Protein AF-A0A926JQ76-F1 (afdb_monomer_lite)

InterPro domains:
  IPR025408 Protein of unknown function DUF4134 [PF13572] (8-97)

Sequence (99 aa):
MGQKQLAISALLWLTHVAARAQDGIAGINEANQKVRSYFDAGTNLMYAVGAILGLIGAVKVYQKWNAGDPDTGKVAAAWFGSCVFLVVVTTVIKSFFGV

Foldseek 3Di:
DDPVVVVVVVVVVVVVVVPPPPPVVNVVVVVLVVVLVVLVVVLVVLVVVLVVLLVVLVVVLVVCVVVVNPCSVVSNVVSVVVSVVSVVVSVVSCVVSVD

Structure (mmCIF, N/CA/C/O backbone):
data_AF-A0A926JQ76-F1
#
_entry.id   AF-A0A926JQ76-F1
#
loop_
_atom_site.group_PDB
_atom_site.id
_atom_site.type_symbol
_atom_site.label_atom_id
_atom_site.label_alt_id
_atom_site.label_comp_id
_atom_site.label_asym_id
_atom_site.label_entity_id
_atom_site.label_seq_id
_atom_site.pdbx_PDB_ins_code
_atom_site.Cartn_x
_atom_site.Cartn_y
_atom_site.Cartn_z
_atom_site.occupancy
_atom_site.B_iso_or_equiv
_atom_site.auth_seq_id
_atom_site.auth_comp_id
_atom_site.auth_asym_id
_atom_site.auth_atom_id
_atom_site.pdbx_PDB_model_num
ATOM 1 N N . MET A 1 1 ? 48.476 10.382 -48.634 1.00 56.28 1 MET A N 1
ATOM 2 C CA . MET A 1 1 ? 47.635 10.403 -47.414 1.00 56.28 1 MET A CA 1
ATOM 3 C C . MET A 1 1 ? 48.482 9.932 -46.243 1.00 56.28 1 MET A C 1
ATOM 5 O O . MET A 1 1 ? 49.003 8.829 -46.30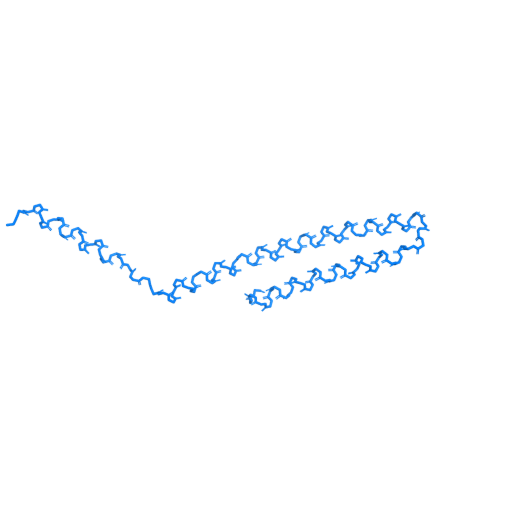2 1.00 56.28 1 MET A O 1
ATOM 9 N N . GLY A 1 2 ? 48.729 10.788 -45.247 1.00 76.44 2 GLY A N 1
ATOM 10 C CA . GLY A 1 2 ? 49.663 10.477 -44.158 1.00 76.44 2 GLY A CA 1
ATOM 11 C C . GLY A 1 2 ? 49.174 9.327 -43.271 1.00 76.44 2 GLY A C 1
ATOM 12 O O . GLY A 1 2 ? 47.991 9.251 -42.962 1.00 76.44 2 GLY A O 1
ATOM 13 N N . GLN A 1 3 ? 50.091 8.471 -42.818 1.00 70.94 3 GLN A N 1
ATOM 14 C CA . GLN A 1 3 ? 49.847 7.300 -41.957 1.00 70.94 3 GLN A CA 1
ATOM 15 C C . GLN A 1 3 ? 48.991 7.612 -40.709 1.00 70.94 3 GLN A C 1
ATOM 17 O O . GLN A 1 3 ? 48.205 6.783 -40.259 1.00 70.94 3 GLN A O 1
ATOM 22 N N . LYS A 1 4 ? 49.071 8.849 -40.198 1.00 72.50 4 LYS A N 1
ATOM 23 C CA . LYS A 1 4 ? 48.240 9.352 -39.091 1.00 72.50 4 LYS A CA 1
ATOM 24 C C . LYS A 1 4 ? 46.751 9.474 -39.450 1.00 72.50 4 LYS A C 1
ATOM 26 O O . LYS A 1 4 ? 45.906 9.204 -38.609 1.00 72.50 4 LYS A O 1
ATOM 31 N N . GLN A 1 5 ? 46.428 9.842 -40.691 1.00 73.00 5 GLN A N 1
ATOM 32 C CA . GLN A 1 5 ? 45.045 9.959 -41.172 1.00 73.00 5 GLN A CA 1
ATOM 33 C C . GLN A 1 5 ? 44.391 8.574 -41.288 1.00 73.00 5 GLN A C 1
ATOM 35 O O . GLN A 1 5 ? 43.261 8.394 -40.852 1.00 73.00 5 GLN A O 1
ATOM 40 N N . LEU A 1 6 ? 45.139 7.571 -41.765 1.00 76.88 6 LEU A N 1
ATOM 41 C CA . LEU A 1 6 ? 44.681 6.177 -41.835 1.00 76.88 6 LEU A CA 1
ATOM 42 C C . LEU A 1 6 ? 44.390 5.582 -40.448 1.00 76.88 6 LEU A C 1
ATOM 44 O O . LEU A 1 6 ? 43.387 4.894 -40.278 1.00 76.88 6 LEU A O 1
ATOM 48 N N . ALA A 1 7 ? 45.222 5.883 -39.446 1.00 81.56 7 ALA A N 1
ATOM 49 C CA . ALA A 1 7 ? 45.012 5.420 -38.073 1.00 81.56 7 ALA A CA 1
ATOM 50 C C . ALA A 1 7 ? 43.754 6.030 -37.427 1.00 81.56 7 ALA A C 1
ATOM 52 O O . ALA A 1 7 ? 43.001 5.327 -36.756 1.00 81.56 7 ALA A O 1
ATOM 53 N N . ILE A 1 8 ? 43.497 7.321 -37.666 1.00 82.00 8 ILE A N 1
ATOM 54 C CA . ILE A 1 8 ? 42.298 8.007 -37.164 1.00 82.00 8 ILE A CA 1
ATOM 55 C C . ILE A 1 8 ? 41.041 7.436 -37.827 1.00 82.00 8 ILE A C 1
ATOM 57 O O . ILE A 1 8 ? 40.071 7.134 -37.137 1.00 82.00 8 ILE A O 1
ATOM 61 N N . SER A 1 9 ? 41.066 7.213 -39.143 1.00 79.62 9 SER A N 1
ATOM 62 C CA . SER A 1 9 ? 39.948 6.580 -39.847 1.00 79.62 9 SER A CA 1
ATOM 63 C C . SER A 1 9 ? 39.677 5.163 -39.329 1.00 79.62 9 SER A C 1
ATOM 65 O O . SER A 1 9 ? 38.525 4.827 -39.078 1.00 79.62 9 SER A O 1
ATOM 67 N N . ALA A 1 10 ? 40.713 4.350 -39.100 1.00 81.12 10 ALA A N 1
ATOM 68 C CA . ALA A 1 10 ? 40.558 2.999 -38.557 1.00 81.12 10 ALA A CA 1
ATOM 69 C C . ALA A 1 10 ? 39.959 2.992 -37.137 1.00 81.12 10 ALA A C 1
ATOM 71 O O . ALA A 1 10 ? 39.091 2.172 -36.838 1.00 81.12 10 ALA A O 1
ATOM 72 N N . LEU A 1 11 ? 40.369 3.934 -36.280 1.00 78.69 11 LEU A N 1
ATOM 73 C CA . LEU A 1 11 ? 39.810 4.088 -34.936 1.00 78.69 11 LEU A CA 1
ATOM 74 C C . LEU A 1 11 ? 38.329 4.495 -34.980 1.00 78.69 11 LEU A C 1
ATOM 76 O O . LEU A 1 11 ? 37.519 3.933 -34.247 1.00 78.69 11 LEU A O 1
ATOM 80 N N . LEU A 1 12 ? 37.960 5.413 -35.877 1.00 76.81 12 LEU A N 1
ATOM 81 C CA . LEU A 1 12 ? 36.566 5.820 -36.072 1.00 76.81 12 LEU A CA 1
ATOM 82 C C . LEU A 1 12 ? 35.696 4.644 -36.547 1.00 76.81 12 LEU A C 1
ATOM 84 O O . LEU A 1 12 ? 34.617 4.414 -36.001 1.00 76.81 12 LEU A O 1
ATOM 88 N N . TRP A 1 13 ? 36.187 3.828 -37.484 1.00 71.12 13 TRP A N 1
ATOM 89 C CA . TRP A 1 13 ? 35.494 2.611 -37.925 1.00 71.12 13 TRP A CA 1
ATOM 90 C C . TRP A 1 13 ? 35.293 1.593 -36.792 1.00 71.12 13 TRP A C 1
ATOM 92 O O . TRP A 1 13 ? 34.202 1.040 -36.661 1.00 71.12 13 TRP A O 1
ATOM 102 N N . LEU A 1 14 ? 36.292 1.394 -35.925 1.00 69.94 14 LEU A N 1
ATOM 103 C CA . LEU A 1 14 ? 36.172 0.524 -34.747 1.00 69.94 14 LEU A CA 1
ATOM 104 C C . LEU A 1 14 ? 35.103 1.024 -33.761 1.00 69.94 14 LEU A C 1
ATOM 106 O O . LEU A 1 14 ? 34.352 0.220 -33.211 1.00 69.94 14 LEU A O 1
ATOM 110 N N . THR A 1 15 ? 34.979 2.343 -33.578 1.00 65.56 15 THR A N 1
ATOM 111 C CA . THR A 1 15 ? 33.932 2.925 -32.719 1.00 65.56 15 THR A CA 1
ATOM 112 C C . THR A 1 15 ? 32.529 2.827 -33.325 1.00 65.56 15 THR A C 1
ATOM 114 O O . THR A 1 15 ? 31.560 2.666 -32.586 1.00 65.56 15 THR A O 1
ATOM 117 N N . HIS A 1 16 ? 32.399 2.839 -34.656 1.00 59.25 16 HIS A N 1
ATOM 118 C CA . HIS A 1 16 ? 31.108 2.673 -35.333 1.00 59.25 16 HIS A CA 1
ATOM 119 C C . HIS A 1 16 ? 30.558 1.244 -35.248 1.00 59.25 16 HIS A C 1
ATOM 121 O O . HIS A 1 16 ? 29.347 1.078 -35.139 1.00 59.25 16 HIS A O 1
ATOM 127 N N . VAL A 1 17 ? 31.410 0.212 -35.215 1.00 59.19 17 VAL A N 1
ATOM 128 C CA . VAL A 1 17 ? 30.961 -1.180 -34.989 1.00 59.19 17 VAL A CA 1
ATOM 129 C C . VAL A 1 17 ? 30.400 -1.368 -33.569 1.00 59.19 17 VAL A C 1
ATOM 131 O O . VAL A 1 17 ? 29.529 -2.209 -33.350 1.00 59.19 17 VAL A O 1
ATOM 134 N N . ALA A 1 18 ? 30.847 -0.556 -32.604 1.00 58.25 18 ALA A N 1
ATOM 135 C CA . ALA A 1 18 ? 30.330 -0.559 -31.235 1.00 58.25 18 ALA A CA 1
ATOM 136 C C . ALA A 1 18 ? 29.025 0.245 -31.063 1.00 58.25 18 ALA A C 1
ATOM 138 O O . ALA A 1 18 ? 28.338 0.083 -30.051 1.00 58.25 18 ALA A O 1
ATOM 139 N N . ALA A 1 19 ? 28.645 1.073 -32.042 1.00 56.78 19 ALA A N 1
ATOM 140 C CA . ALA A 1 19 ? 27.378 1.792 -32.041 1.00 56.78 19 ALA A CA 1
ATOM 141 C C . ALA A 1 19 ? 26.247 0.835 -32.442 1.00 56.78 19 ALA A C 1
ATOM 143 O O . ALA A 1 19 ? 25.804 0.788 -33.589 1.00 56.78 19 ALA A O 1
ATOM 144 N N . ARG A 1 20 ? 25.787 0.022 -31.485 1.00 60.41 20 ARG A N 1
ATOM 145 C CA . ARG A 1 20 ? 24.572 -0.774 -31.657 1.00 60.41 20 ARG A CA 1
ATOM 146 C C . ARG A 1 20 ? 23.421 0.178 -31.977 1.00 60.41 20 ARG A C 1
ATOM 148 O O . ARG A 1 20 ? 23.085 1.027 -31.157 1.00 60.41 20 ARG A O 1
ATOM 155 N N . ALA A 1 21 ? 22.806 0.022 -33.145 1.00 57.66 21 ALA A N 1
ATOM 156 C CA . ALA A 1 21 ? 21.484 0.575 -33.389 1.00 57.66 21 ALA A CA 1
ATOM 157 C C . ALA A 1 21 ? 20.541 -0.065 -32.358 1.00 57.66 21 ALA A C 1
ATOM 159 O O . ALA A 1 21 ? 20.212 -1.245 -32.472 1.00 57.66 21 ALA A O 1
ATOM 160 N N . GLN A 1 22 ? 20.203 0.659 -31.288 1.00 61.78 22 GLN A N 1
ATOM 161 C CA . GLN A 1 22 ? 19.183 0.202 -30.353 1.00 61.78 22 GLN A CA 1
ATOM 162 C C . GLN A 1 22 ? 17.877 0.119 -31.135 1.00 61.78 22 GLN A C 1
ATOM 164 O O . GLN A 1 22 ? 17.383 1.127 -31.638 1.00 61.78 22 GLN A O 1
ATOM 169 N N . ASP A 1 23 ? 17.350 -1.096 -31.267 1.00 77.75 23 ASP A N 1
ATOM 170 C CA . ASP A 1 23 ? 15.991 -1.303 -31.739 1.00 77.75 23 ASP A CA 1
ATOM 171 C C . ASP A 1 23 ? 15.067 -0.480 -30.831 1.00 77.75 23 ASP A C 1
ATOM 173 O O . ASP A 1 23 ? 15.053 -0.663 -29.609 1.00 77.75 23 ASP A O 1
ATOM 177 N N . GLY A 1 24 ? 14.343 0.478 -31.413 1.00 77.38 24 GLY A N 1
ATOM 178 C CA . GLY A 1 24 ? 13.456 1.362 -30.659 1.00 77.38 24 GLY A CA 1
ATOM 179 C C . GLY A 1 24 ? 12.432 0.569 -29.845 1.00 77.38 24 GLY A C 1
ATOM 180 O O . GLY A 1 24 ? 12.088 0.968 -28.734 1.00 77.38 24 GLY A O 1
ATOM 181 N N . ILE A 1 25 ? 12.024 -0.605 -30.341 1.00 84.19 25 ILE A N 1
ATOM 182 C CA . ILE A 1 25 ? 11.135 -1.526 -29.627 1.00 84.19 25 ILE A CA 1
ATOM 183 C C . ILE A 1 25 ? 11.844 -2.143 -28.414 1.00 84.19 25 ILE A C 1
ATOM 185 O O . ILE A 1 25 ? 11.244 -2.245 -27.344 1.00 84.19 25 ILE A O 1
ATOM 189 N N . ALA A 1 26 ? 13.127 -2.499 -28.531 1.00 83.94 26 ALA A N 1
ATOM 190 C CA . ALA A 1 26 ? 13.911 -3.005 -27.405 1.00 83.94 26 ALA A CA 1
ATOM 191 C C . ALA A 1 26 ? 14.073 -1.946 -26.300 1.00 83.94 26 ALA A C 1
ATOM 193 O O . ALA A 1 26 ? 13.901 -2.265 -25.125 1.00 83.94 26 ALA A O 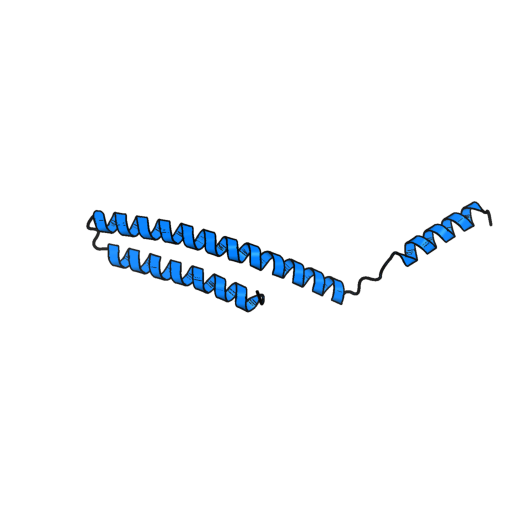1
ATOM 194 N N . GLY A 1 27 ? 14.316 -0.682 -26.667 1.00 84.19 27 GLY A N 1
ATOM 195 C CA . GLY A 1 27 ? 14.382 0.427 -25.709 1.00 84.19 27 GLY A CA 1
ATOM 196 C C . GLY A 1 27 ? 13.048 0.689 -24.997 1.00 84.19 27 GLY A C 1
ATOM 197 O O . GLY A 1 27 ? 13.019 0.871 -23.779 1.00 84.19 27 GLY A O 1
ATOM 198 N N . ILE A 1 28 ? 11.929 0.643 -25.730 1.00 88.12 28 ILE A N 1
ATOM 199 C CA . ILE A 1 28 ? 10.577 0.763 -25.157 1.00 88.12 28 ILE A CA 1
ATOM 200 C C . ILE A 1 28 ? 10.288 -0.392 -24.189 1.00 88.12 28 ILE A C 1
ATOM 202 O O . ILE A 1 28 ? 9.753 -0.166 -23.101 1.00 88.12 28 ILE A O 1
ATOM 206 N N . ASN A 1 29 ? 10.670 -1.620 -24.546 1.00 88.31 29 ASN A N 1
ATOM 207 C CA . ASN A 1 29 ? 10.480 -2.791 -23.693 1.00 88.31 29 ASN A CA 1
ATOM 208 C C . ASN A 1 29 ? 11.325 -2.720 -22.412 1.00 88.31 29 ASN A C 1
ATOM 210 O O . ASN A 1 29 ? 10.810 -3.023 -21.335 1.00 88.31 29 ASN A O 1
ATOM 214 N N . GLU A 1 30 ? 12.580 -2.265 -22.494 1.00 87.88 30 GLU A N 1
ATOM 215 C CA . GLU A 1 30 ? 13.427 -2.053 -21.313 1.00 87.88 30 GLU A CA 1
ATOM 216 C C . GLU A 1 30 ? 12.832 -0.981 -20.388 1.00 87.88 30 GLU A C 1
ATOM 218 O O . GLU A 1 30 ? 12.735 -1.183 -19.175 1.00 87.88 30 GLU A O 1
ATOM 223 N N . ALA A 1 31 ? 12.369 0.141 -20.946 1.00 88.12 31 ALA A N 1
ATOM 224 C CA . ALA A 1 31 ? 11.712 1.188 -20.169 1.00 88.12 31 ALA A CA 1
ATOM 225 C C . ALA A 1 31 ? 10.438 0.671 -19.475 1.00 88.12 31 ALA A C 1
ATOM 227 O O . ALA A 1 31 ? 10.222 0.960 -18.298 1.00 88.12 31 ALA A O 1
ATOM 228 N N . ASN A 1 32 ? 9.627 -0.143 -20.161 1.00 86.50 32 ASN A N 1
ATOM 229 C CA . ASN A 1 32 ? 8.424 -0.759 -19.594 1.00 86.50 32 ASN A CA 1
ATOM 230 C C . ASN A 1 32 ? 8.763 -1.678 -18.407 1.00 86.50 32 ASN A C 1
ATOM 232 O O . ASN A 1 32 ? 8.141 -1.578 -17.350 1.00 86.50 32 ASN A O 1
ATOM 236 N N . GLN A 1 33 ? 9.796 -2.516 -18.540 1.00 86.00 33 GLN A N 1
ATOM 237 C CA . GLN A 1 33 ? 10.263 -3.383 -17.453 1.00 86.00 33 GLN A CA 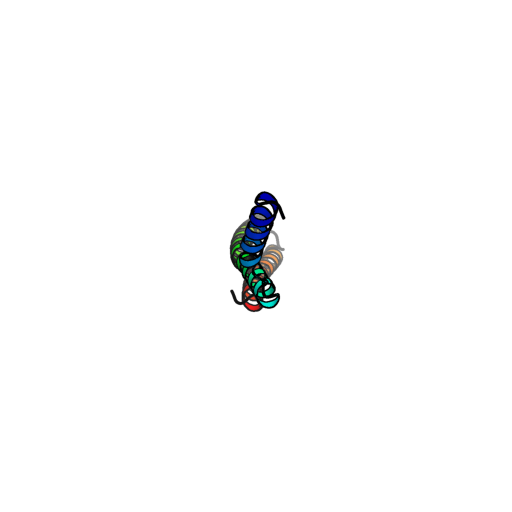1
ATOM 238 C C . GLN A 1 33 ? 10.777 -2.583 -16.254 1.00 86.00 33 GLN A C 1
ATOM 240 O O . GLN A 1 33 ? 10.440 -2.909 -15.115 1.00 86.00 33 GLN A O 1
ATOM 245 N N . LYS A 1 34 ? 11.530 -1.499 -16.485 1.00 86.88 34 LYS A N 1
ATOM 246 C CA . LYS A 1 34 ? 11.972 -0.619 -15.392 1.00 86.88 34 LYS A CA 1
ATOM 247 C C . LYS A 1 34 ? 10.790 0.021 -14.681 1.00 86.88 34 LYS A C 1
ATOM 249 O O . LYS A 1 34 ? 10.737 -0.021 -13.457 1.00 86.88 34 LYS A O 1
ATOM 254 N N . VAL A 1 35 ? 9.811 0.534 -15.424 1.00 86.38 35 VAL A N 1
ATOM 255 C CA . VAL A 1 35 ? 8.577 1.081 -14.846 1.00 86.38 35 VAL A CA 1
ATOM 256 C C . VAL A 1 35 ? 7.861 0.037 -13.978 1.00 86.38 35 VAL A C 1
ATOM 258 O O . VAL A 1 35 ? 7.551 0.332 -12.827 1.00 86.38 35 VAL A O 1
ATOM 261 N N . ARG A 1 36 ? 7.685 -1.199 -14.465 1.00 84.75 36 ARG A N 1
ATOM 262 C CA . ARG A 1 36 ? 7.089 -2.310 -13.694 1.00 84.75 36 ARG A CA 1
ATOM 263 C C . ARG A 1 36 ? 7.863 -2.641 -12.421 1.00 84.75 36 ARG A C 1
ATOM 265 O O . ARG A 1 36 ? 7.245 -2.816 -11.378 1.00 84.75 36 ARG A O 1
ATOM 272 N N . SER A 1 37 ? 9.196 -2.625 -12.468 1.00 84.56 37 SER A N 1
ATOM 273 C CA . SER A 1 37 ? 10.031 -2.907 -11.291 1.00 84.56 37 SER A CA 1
ATOM 274 C C . SER A 1 37 ? 9.804 -1.924 -10.130 1.00 84.56 37 SER A C 1
ATOM 276 O O . SER A 1 37 ? 9.917 -2.301 -8.964 1.00 84.56 37 SER A O 1
ATOM 278 N N . TYR A 1 38 ? 9.415 -0.675 -10.421 1.00 86.75 38 TYR A N 1
ATOM 279 C CA . TYR A 1 38 ? 9.074 0.297 -9.380 1.00 86.75 38 TYR A CA 1
ATOM 280 C C . TYR A 1 38 ? 7.718 0.013 -8.728 1.00 86.75 38 TYR A C 1
ATOM 282 O O . TYR A 1 38 ? 7.528 0.352 -7.559 1.00 86.75 38 TYR A O 1
ATOM 290 N N . PHE A 1 39 ? 6.784 -0.617 -9.446 1.00 85.69 39 PHE A N 1
ATOM 291 C CA . PHE A 1 39 ? 5.459 -0.927 -8.912 1.00 85.69 39 PHE A CA 1
ATOM 292 C C . PHE A 1 39 ? 5.500 -2.010 -7.834 1.00 85.69 39 PHE A C 1
ATOM 294 O O . PHE A 1 39 ? 4.718 -1.916 -6.891 1.00 85.69 39 PHE A O 1
ATOM 301 N N . ASP A 1 40 ? 6.440 -2.955 -7.884 1.00 84.25 40 ASP A N 1
ATOM 302 C CA . ASP A 1 40 ? 6.644 -3.927 -6.799 1.00 84.25 40 ASP A CA 1
ATOM 303 C C . ASP A 1 40 ? 7.077 -3.252 -5.498 1.00 84.25 40 ASP A C 1
ATOM 305 O O . ASP A 1 40 ? 6.451 -3.415 -4.445 1.00 84.25 40 ASP A O 1
ATOM 309 N N . ALA A 1 41 ? 8.128 -2.433 -5.574 1.00 87.75 41 ALA A N 1
ATOM 310 C CA . ALA A 1 41 ? 8.608 -1.666 -4.431 1.00 87.75 41 ALA A CA 1
ATOM 311 C C . ALA A 1 41 ? 7.526 -0.703 -3.909 1.00 87.75 41 ALA A C 1
ATOM 313 O O . ALA A 1 41 ? 7.296 -0.621 -2.701 1.00 87.75 41 ALA A O 1
ATOM 314 N N . GLY A 1 42 ? 6.813 -0.024 -4.814 1.00 88.31 42 GLY A N 1
ATOM 315 C CA . GLY A 1 42 ? 5.703 0.868 -4.477 1.00 88.31 42 GLY A CA 1
ATOM 316 C C . GLY A 1 42 ? 4.530 0.143 -3.813 1.00 88.31 42 GLY A C 1
ATOM 317 O O . GLY A 1 42 ? 3.945 0.655 -2.861 1.00 88.31 42 GLY A O 1
ATOM 318 N N . THR A 1 43 ? 4.226 -1.076 -4.251 1.00 87.19 43 THR A N 1
ATOM 319 C CA . THR A 1 43 ? 3.183 -1.923 -3.663 1.00 87.19 43 THR A CA 1
ATOM 320 C C . THR A 1 43 ? 3.548 -2.340 -2.239 1.00 87.19 43 THR A C 1
ATOM 322 O O . THR A 1 43 ? 2.731 -2.206 -1.328 1.00 87.19 43 THR A O 1
ATOM 325 N N . ASN A 1 44 ? 4.785 -2.785 -2.011 1.00 88.00 44 ASN A N 1
ATOM 326 C CA . ASN A 1 44 ? 5.254 -3.123 -0.665 1.00 88.00 44 ASN A CA 1
ATOM 327 C C . ASN A 1 44 ? 5.215 -1.911 0.274 1.00 88.00 44 ASN A C 1
ATOM 329 O O . ASN A 1 44 ? 4.784 -2.029 1.423 1.00 88.00 44 ASN A O 1
ATOM 333 N N . LEU A 1 45 ? 5.590 -0.731 -0.229 1.00 90.12 45 LEU A N 1
ATOM 334 C CA . LEU A 1 45 ? 5.465 0.516 0.520 1.00 90.12 45 LEU A CA 1
ATOM 335 C C . LEU A 1 45 ? 3.998 0.831 0.857 1.00 90.12 45 LEU A C 1
ATOM 337 O O . LEU A 1 45 ? 3.705 1.214 1.988 1.00 90.12 45 LEU A O 1
ATOM 341 N N . MET A 1 46 ? 3.069 0.620 -0.080 1.00 89.56 46 MET A N 1
ATOM 342 C CA . MET A 1 46 ? 1.636 0.828 0.150 1.00 89.56 46 MET A CA 1
ATOM 343 C C . MET A 1 46 ? 1.088 -0.104 1.237 1.00 89.56 46 MET A C 1
ATOM 345 O O . MET A 1 46 ? 0.348 0.353 2.106 1.00 89.56 46 MET A O 1
ATOM 349 N N . TYR A 1 47 ? 1.490 -1.381 1.253 1.00 90.00 47 TYR A N 1
ATOM 350 C CA . TYR A 1 47 ? 1.117 -2.301 2.334 1.00 90.00 47 TYR A CA 1
ATOM 351 C C . TYR A 1 47 ? 1.639 -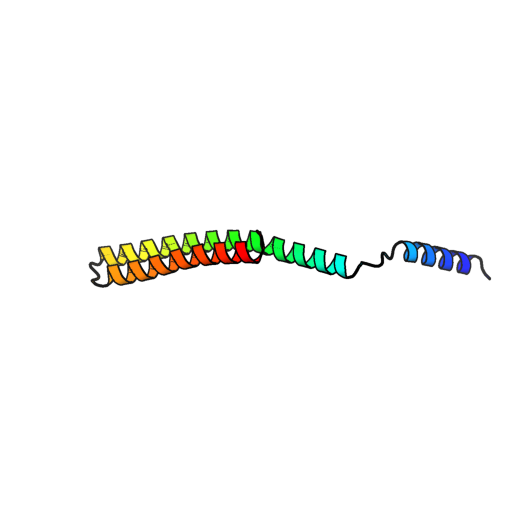1.834 3.695 1.00 90.00 47 TYR A C 1
ATOM 353 O O . TYR A 1 47 ? 0.894 -1.865 4.675 1.00 90.00 47 TYR A O 1
ATOM 361 N N . ALA A 1 48 ? 2.886 -1.361 3.760 1.00 92.06 48 ALA A N 1
ATOM 362 C CA . ALA A 1 48 ? 3.455 -0.828 4.994 1.00 92.06 48 ALA A CA 1
ATOM 363 C C . ALA A 1 48 ? 2.682 0.407 5.491 1.00 92.06 48 ALA A C 1
ATOM 365 O O . ALA A 1 48 ? 2.311 0.478 6.663 1.00 92.06 48 ALA A O 1
ATOM 366 N N . VAL A 1 49 ? 2.368 1.350 4.597 1.00 90.69 49 VAL A N 1
ATOM 367 C CA . VAL A 1 49 ? 1.558 2.535 4.926 1.00 90.69 49 VAL A CA 1
ATOM 368 C C . VAL A 1 49 ? 0.148 2.133 5.364 1.00 90.69 49 VAL A C 1
ATOM 370 O O . VAL A 1 49 ? -0.340 2.628 6.379 1.00 90.69 49 VAL A O 1
ATOM 373 N N . GLY A 1 50 ? -0.491 1.201 4.654 1.00 90.88 50 GLY A N 1
ATOM 374 C CA . GLY A 1 50 ? -1.812 0.676 5.000 1.00 90.88 50 GLY A CA 1
ATOM 375 C C . GLY A 1 50 ? -1.847 0.041 6.390 1.00 90.88 50 GLY A C 1
ATOM 376 O O . GLY A 1 50 ? -2.765 0.314 7.162 1.00 90.88 50 GLY A O 1
ATOM 377 N N . ALA A 1 51 ? -0.818 -0.730 6.752 1.00 91.75 51 ALA A N 1
ATOM 378 C CA . ALA A 1 51 ? -0.688 -1.316 8.084 1.00 91.75 51 ALA A CA 1
ATOM 379 C C . ALA A 1 51 ? -0.564 -0.239 9.177 1.00 91.75 51 ALA A C 1
ATOM 381 O O . ALA A 1 51 ? -1.268 -0.299 10.185 1.00 91.75 51 ALA A O 1
ATOM 382 N N . ILE A 1 52 ? 0.274 0.781 8.962 1.00 93.06 52 ILE A N 1
ATOM 383 C CA . ILE A 1 52 ? 0.454 1.888 9.916 1.00 93.06 52 ILE A CA 1
ATOM 384 C C . ILE A 1 52 ? -0.853 2.668 10.101 1.00 93.06 52 ILE A C 1
ATOM 386 O O . ILE A 1 52 ? -1.269 2.922 11.233 1.00 93.06 52 ILE A O 1
ATOM 390 N N . LEU A 1 53 ? -1.534 3.021 9.007 1.00 91.19 53 LEU A N 1
ATOM 391 C CA . LEU A 1 53 ? -2.810 3.739 9.065 1.00 91.19 53 LEU A CA 1
ATOM 392 C C . LEU A 1 53 ? -3.907 2.906 9.739 1.00 91.19 53 LEU A C 1
ATOM 394 O O .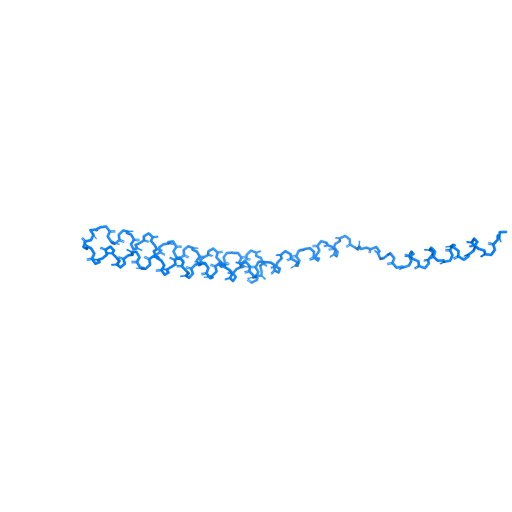 LEU A 1 53 ? -4.694 3.457 10.510 1.00 91.19 53 LEU A O 1
ATOM 398 N N . GLY A 1 54 ? -3.925 1.589 9.512 1.00 92.06 54 GLY A N 1
ATOM 399 C CA . GLY A 1 54 ? -4.833 0.667 10.192 1.00 92.06 54 GLY A CA 1
ATOM 400 C C . GLY A 1 54 ? -4.631 0.652 11.709 1.00 92.06 54 GLY A C 1
ATOM 401 O O . GLY A 1 54 ? -5.604 0.752 12.458 1.00 92.06 54 GLY A O 1
ATOM 402 N N . LEU A 1 55 ? -3.376 0.621 12.175 1.00 93.56 55 LEU A N 1
ATOM 403 C CA . LEU A 1 55 ? -3.060 0.703 13.607 1.00 93.56 55 LEU A CA 1
ATOM 404 C C . LEU A 1 55 ? -3.497 2.044 14.212 1.00 93.56 55 LEU A C 1
ATOM 406 O O . LEU A 1 55 ? -4.123 2.066 15.272 1.00 93.56 55 LEU A O 1
ATOM 410 N N . ILE A 1 56 ? -3.230 3.162 13.529 1.00 92.56 56 ILE A N 1
ATOM 411 C CA . ILE A 1 56 ? -3.657 4.498 13.981 1.00 92.56 56 ILE A CA 1
ATOM 412 C C . ILE A 1 56 ? -5.186 4.575 14.085 1.00 92.56 56 ILE A C 1
ATOM 414 O O . ILE A 1 56 ? -5.718 5.095 15.070 1.00 92.56 56 ILE A O 1
ATOM 418 N N . GLY A 1 57 ? -5.899 4.041 13.090 1.00 92.38 57 GLY A N 1
ATOM 419 C CA . GLY A 1 57 ? -7.356 3.967 13.091 1.00 92.38 57 GLY A CA 1
ATOM 420 C C . GLY A 1 57 ? -7.894 3.161 14.270 1.00 92.38 57 GLY A C 1
ATOM 421 O O . GLY A 1 57 ? -8.772 3.640 14.988 1.00 92.38 57 GLY A O 1
ATOM 422 N N . ALA A 1 58 ? -7.318 1.984 14.527 1.00 92.69 58 ALA A N 1
ATOM 423 C CA . ALA A 1 58 ? -7.700 1.133 15.651 1.00 92.69 58 ALA A CA 1
ATOM 424 C C . ALA A 1 58 ? -7.511 1.839 17.004 1.00 92.69 58 ALA A C 1
ATOM 426 O O . ALA A 1 58 ? -8.424 1.839 17.831 1.00 92.69 58 ALA A O 1
ATOM 427 N N . VAL A 1 59 ? -6.373 2.514 17.209 1.00 94.25 59 VAL A N 1
ATOM 428 C CA . VAL A 1 59 ? -6.113 3.289 18.434 1.00 94.25 59 VAL A CA 1
ATOM 429 C C . VAL A 1 59 ? -7.131 4.421 18.598 1.00 94.25 59 VAL A C 1
ATOM 431 O O . VAL A 1 59 ? -7.669 4.602 19.689 1.00 94.25 59 VAL A O 1
ATOM 434 N N . LYS A 1 60 ? -7.457 5.155 17.526 1.00 91.44 60 LYS A N 1
ATOM 435 C CA . LYS A 1 60 ? -8.467 6.228 17.572 1.00 91.44 60 LYS A CA 1
ATOM 436 C C . LYS A 1 60 ? -9.860 5.719 17.936 1.00 91.44 60 LYS A C 1
ATOM 438 O O . LYS A 1 60 ? -10.562 6.361 18.715 1.00 91.44 60 LYS A O 1
ATOM 443 N N . VAL A 1 61 ? -10.269 4.587 17.366 1.00 93.62 61 VAL A N 1
ATOM 444 C CA . VAL A 1 61 ? -11.561 3.959 17.677 1.00 93.62 61 VAL A CA 1
ATOM 445 C C . VAL A 1 61 ? -11.594 3.521 19.137 1.00 93.62 61 VAL A C 1
ATOM 447 O O . VAL A 1 61 ? -12.557 3.822 19.835 1.00 93.62 61 VAL A O 1
ATOM 450 N N . TYR A 1 62 ? -10.523 2.888 19.617 1.00 93.38 62 TYR A N 1
ATOM 451 C CA . TYR A 1 62 ? -10.397 2.473 21.012 1.00 93.38 62 TYR A CA 1
ATOM 452 C C . TYR A 1 62 ? -10.467 3.658 21.987 1.00 93.38 62 TYR A C 1
ATOM 454 O O . TYR A 1 62 ? -11.168 3.597 22.993 1.00 93.38 62 TYR A O 1
ATOM 462 N N . GLN A 1 63 ? -9.799 4.770 21.671 1.00 93.06 63 GLN A N 1
ATOM 463 C CA . GLN A 1 63 ? -9.861 5.987 22.485 1.00 93.06 63 GLN A CA 1
ATOM 464 C C . GLN A 1 63 ? -11.288 6.542 22.588 1.00 93.06 63 GLN A C 1
ATOM 466 O O . GLN A 1 63 ? -11.728 6.878 23.686 1.00 93.06 63 GLN A O 1
ATOM 471 N N . LYS A 1 64 ? -12.027 6.605 21.471 1.00 93.31 64 LYS A N 1
ATOM 472 C CA . LYS A 1 64 ? -13.434 7.042 21.467 1.00 93.31 64 LYS A CA 1
ATOM 473 C C . LYS A 1 64 ? -14.347 6.082 22.226 1.00 93.31 64 LYS A C 1
ATOM 475 O O . LYS A 1 64 ? -15.190 6.541 22.994 1.00 93.31 64 LYS A O 1
ATOM 480 N N . TRP A 1 65 ? -14.117 4.777 22.081 1.00 92.06 65 TRP A N 1
ATOM 481 C CA . TRP A 1 65 ? -14.835 3.752 22.836 1.00 92.06 65 TRP A CA 1
ATOM 482 C C . TRP A 1 65 ? -14.673 3.968 24.342 1.00 92.06 65 TRP A C 1
ATOM 484 O O . TRP A 1 65 ? -15.660 4.036 25.070 1.00 92.06 65 TRP A O 1
ATOM 494 N N . ASN A 1 66 ? -13.433 4.130 24.811 1.00 92.69 66 ASN A N 1
ATOM 495 C CA . ASN A 1 66 ? -13.146 4.351 26.229 1.00 92.69 66 ASN A CA 1
ATOM 496 C C . ASN A 1 66 ? -13.690 5.682 26.759 1.00 92.69 66 ASN A C 1
ATOM 498 O O . ASN A 1 66 ? -13.975 5.787 27.948 1.00 92.69 66 ASN A O 1
ATOM 502 N N . ALA A 1 67 ? -13.849 6.686 25.897 1.00 92.62 67 ALA A N 1
ATOM 503 C CA . ALA A 1 67 ? -14.461 7.963 26.253 1.00 92.62 67 ALA A CA 1
ATOM 504 C C . ALA A 1 67 ? -16.002 7.912 26.311 1.00 92.62 67 ALA A C 1
ATOM 506 O O . ALA A 1 67 ? -16.621 8.914 26.660 1.00 92.62 67 ALA A O 1
ATOM 507 N N . GLY A 1 68 ? -16.627 6.779 25.963 1.00 91.12 68 GLY A N 1
ATOM 508 C CA . GLY A 1 68 ? -18.085 6.655 25.895 1.00 91.12 68 GLY A CA 1
ATOM 509 C C . GLY A 1 68 ? -18.707 7.463 24.753 1.00 91.12 68 GLY A C 1
ATOM 510 O O . GLY A 1 68 ? -19.866 7.861 24.842 1.00 91.12 68 GLY A O 1
ATOM 511 N N . ASP A 1 69 ? -17.939 7.741 23.696 1.00 92.44 69 ASP A N 1
ATOM 512 C CA . ASP A 1 69 ? -18.393 8.558 22.575 1.00 92.44 69 ASP A CA 1
ATOM 513 C C . ASP A 1 69 ? -19.493 7.819 21.779 1.00 92.44 69 ASP A C 1
ATOM 515 O O . ASP A 1 69 ? -19.234 6.722 21.259 1.00 92.44 69 ASP A O 1
ATOM 519 N N . PRO A 1 70 ? -20.707 8.389 21.643 1.00 91.12 70 PRO A N 1
ATOM 520 C CA . PRO A 1 70 ? -21.814 7.749 20.931 1.00 91.12 70 PRO A CA 1
ATOM 521 C C . PRO A 1 70 ? -21.528 7.537 19.434 1.00 91.12 70 PRO A C 1
ATOM 523 O O . PRO A 1 70 ? -22.103 6.638 18.822 1.00 91.12 70 PRO A O 1
ATOM 526 N N . ASP A 1 71 ? -20.591 8.289 18.846 1.00 92.62 71 ASP A N 1
ATOM 527 C CA . ASP A 1 71 ? -20.194 8.168 17.440 1.00 92.62 71 ASP A CA 1
ATOM 528 C C . ASP A 1 71 ? -19.089 7.121 17.203 1.00 92.62 71 ASP A C 1
ATOM 530 O O . ASP A 1 71 ? -18.598 6.978 16.076 1.00 92.62 71 ASP A O 1
ATOM 534 N N . THR A 1 72 ? -18.678 6.355 18.221 1.00 91.25 72 THR A N 1
ATOM 535 C CA . THR A 1 72 ? -17.603 5.349 18.097 1.00 91.25 72 THR A CA 1
ATOM 536 C C . THR A 1 72 ? -17.857 4.370 16.948 1.00 91.25 72 THR A C 1
ATOM 538 O O . THR A 1 72 ? -16.946 4.102 16.164 1.00 91.25 72 THR A O 1
ATOM 541 N N . GLY A 1 73 ? -19.094 3.886 16.783 1.00 91.25 73 GLY A N 1
ATOM 542 C CA . GLY A 1 73 ? -19.453 2.962 15.700 1.00 91.25 73 GLY A CA 1
ATOM 543 C C . GLY A 1 73 ? -19.299 3.575 14.304 1.00 91.25 73 GLY A C 1
ATOM 544 O O . GLY A 1 73 ? -18.761 2.939 13.400 1.00 91.25 73 GLY A O 1
ATOM 545 N N . LYS A 1 74 ? -19.685 4.845 14.136 1.00 92.31 74 LYS A N 1
ATOM 546 C CA . LYS A 1 74 ? -19.509 5.595 12.883 1.00 92.31 74 LYS A CA 1
ATOM 547 C C . LYS A 1 74 ? -18.028 5.798 12.561 1.00 92.31 74 LYS A C 1
ATOM 549 O O . LYS A 1 74 ? -17.618 5.633 11.413 1.00 92.31 74 LYS A O 1
ATOM 554 N N . VAL A 1 75 ? -17.217 6.121 13.568 1.00 90.50 75 VAL A N 1
ATOM 555 C CA . VAL A 1 75 ? -15.766 6.272 13.399 1.00 90.50 75 VAL A CA 1
ATOM 556 C C . VAL A 1 75 ? -15.118 4.929 13.062 1.00 90.50 75 VAL A C 1
ATOM 558 O O . VAL A 1 75 ? -14.323 4.866 12.128 1.00 90.50 75 VAL A O 1
ATOM 561 N N . ALA A 1 76 ? -15.499 3.848 13.743 1.00 91.12 76 ALA A N 1
ATOM 562 C CA . ALA A 1 76 ? -15.019 2.500 13.450 1.00 91.12 76 ALA A CA 1
ATOM 563 C C . ALA A 1 76 ? -15.351 2.066 12.017 1.00 91.12 76 ALA A C 1
ATOM 565 O O . ALA A 1 76 ? -14.469 1.596 11.302 1.00 91.12 76 ALA A O 1
ATOM 566 N N . ALA A 1 77 ? -16.588 2.294 11.568 1.00 93.00 77 ALA A N 1
ATOM 567 C CA . ALA A 1 77 ? -17.014 1.982 10.208 1.00 93.00 77 ALA A CA 1
ATOM 568 C C . ALA A 1 77 ? -16.234 2.783 9.150 1.00 93.00 77 ALA A C 1
ATOM 570 O O . ALA A 1 77 ? -15.793 2.213 8.151 1.00 93.00 77 ALA A O 1
ATOM 571 N N . ALA A 1 78 ? -16.001 4.080 9.383 1.00 91.88 78 ALA A N 1
ATOM 572 C CA . ALA A 1 78 ? -15.214 4.921 8.480 1.00 91.88 78 ALA A CA 1
ATOM 573 C C . ALA A 1 78 ? -13.759 4.431 8.347 1.00 91.88 78 ALA A C 1
ATOM 575 O O . ALA A 1 78 ? -13.224 4.346 7.236 1.00 91.88 78 ALA A O 1
ATOM 576 N N . TRP A 1 79 ? -13.127 4.055 9.464 1.00 89.94 79 TRP A N 1
ATOM 577 C CA . TRP A 1 79 ? -11.770 3.503 9.456 1.00 89.94 79 TRP A CA 1
ATOM 578 C C . TRP A 1 79 ? -11.713 2.119 8.815 1.00 89.94 79 TRP A C 1
ATOM 580 O O . TRP A 1 79 ? -10.811 1.867 8.018 1.00 89.94 79 TRP A O 1
ATOM 590 N N . PHE A 1 80 ? -12.688 1.250 9.088 1.00 88.44 80 PHE A N 1
ATOM 591 C CA . PHE A 1 80 ? -12.768 -0.075 8.479 1.00 88.44 80 PHE A CA 1
ATOM 592 C C . PHE A 1 80 ? -12.877 0.013 6.952 1.00 88.44 80 PHE A C 1
ATOM 594 O O . PHE A 1 80 ? -12.069 -0.5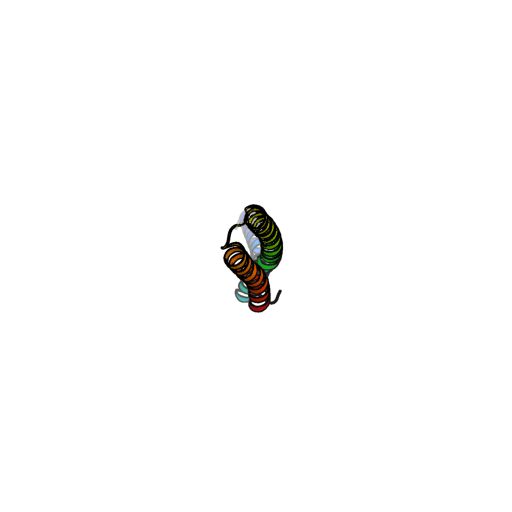90 6.246 1.00 88.44 80 PHE A O 1
ATOM 601 N N . GLY A 1 81 ? -13.801 0.830 6.433 1.00 90.81 81 GLY A N 1
ATOM 602 C CA . GLY A 1 81 ? -13.947 1.038 4.990 1.00 90.81 81 GLY A CA 1
ATOM 603 C C . GLY A 1 81 ? -12.676 1.592 4.340 1.00 90.81 81 GLY A C 1
ATOM 604 O O . GLY A 1 81 ? -12.267 1.117 3.282 1.00 90.81 81 GLY A O 1
ATOM 605 N N . SER A 1 82 ? -11.996 2.526 5.010 1.00 89.31 82 SER A N 1
ATOM 606 C CA . SER A 1 82 ? -10.722 3.081 4.533 1.00 89.31 82 SER A CA 1
ATOM 607 C C . SER A 1 82 ? -9.610 2.024 4.470 1.00 89.31 82 SER A C 1
ATOM 609 O O . SER A 1 82 ? -8.862 1.977 3.495 1.00 89.31 82 SER A O 1
ATOM 611 N N . CYS A 1 83 ? -9.515 1.140 5.469 1.00 89.69 83 CYS A N 1
ATOM 612 C CA . CYS A 1 83 ? -8.512 0.069 5.491 1.00 89.69 83 CYS A CA 1
ATOM 613 C C . CYS A 1 83 ? -8.750 -0.952 4.373 1.00 89.69 83 CYS A C 1
ATOM 615 O O . CYS A 1 83 ? -7.814 -1.324 3.668 1.00 89.69 83 CYS A O 1
ATOM 617 N N . VAL A 1 84 ? -10.005 -1.369 4.176 1.00 90.06 84 VAL A N 1
ATOM 618 C CA . VAL A 1 84 ? -10.378 -2.284 3.087 1.00 90.06 84 VAL A CA 1
ATOM 619 C C . VAL A 1 84 ? -10.050 -1.660 1.732 1.00 90.06 84 VAL A C 1
ATOM 621 O O . VAL A 1 84 ? -9.436 -2.311 0.888 1.00 90.06 84 VAL A O 1
ATOM 624 N N . PHE A 1 85 ? -10.391 -0.385 1.539 1.00 90.19 85 PHE A N 1
ATOM 625 C CA . PHE A 1 85 ? -10.085 0.337 0.308 1.00 90.19 85 PHE A CA 1
ATOM 626 C C . PHE A 1 85 ? -8.580 0.357 -0.001 1.00 90.19 85 PHE A C 1
ATOM 628 O O . PHE A 1 85 ? -8.192 0.036 -1.123 1.00 90.19 85 PHE A O 1
ATOM 635 N N . LEU A 1 86 ? -7.722 0.654 0.983 1.00 88.56 86 LEU A N 1
ATOM 636 C CA . LEU A 1 86 ? -6.264 0.668 0.794 1.00 88.56 86 LEU A CA 1
ATOM 637 C C . LEU A 1 86 ? -5.715 -0.701 0.354 1.00 88.56 86 LEU A C 1
ATOM 639 O O . LEU A 1 86 ? -4.879 -0.776 -0.550 1.00 88.56 86 LEU A O 1
ATOM 643 N N . VAL A 1 87 ? -6.218 -1.796 0.931 1.00 86.50 87 VAL A N 1
ATOM 644 C CA . VAL A 1 87 ? -5.822 -3.154 0.517 1.00 86.50 87 VAL A CA 1
ATOM 645 C C . VAL A 1 87 ? -6.262 -3.433 -0.924 1.00 86.50 87 VAL A C 1
ATOM 647 O O . VAL A 1 87 ? -5.464 -3.926 -1.722 1.00 86.50 87 VAL A O 1
ATOM 650 N N . VAL A 1 88 ? -7.493 -3.059 -1.287 1.00 90.38 88 VAL A N 1
ATOM 651 C CA . VAL A 1 88 ? -8.032 -3.253 -2.644 1.00 90.38 88 VAL A CA 1
ATOM 652 C C . VAL A 1 88 ? -7.243 -2.462 -3.687 1.00 90.38 88 VAL A C 1
ATOM 654 O O . VAL A 1 88 ? -6.908 -3.016 -4.732 1.00 90.38 88 VAL A O 1
ATOM 657 N N . VAL A 1 89 ? -6.882 -1.205 -3.407 1.00 89.50 89 VAL A N 1
ATOM 658 C CA . VAL A 1 89 ? -6.040 -0.384 -4.301 1.00 89.50 89 VAL A CA 1
ATOM 659 C C . VAL A 1 89 ? -4.735 -1.101 -4.632 1.00 89.50 89 VAL A C 1
ATOM 661 O O . VAL A 1 89 ? -4.300 -1.110 -5.782 1.00 89.50 89 VAL A O 1
ATOM 664 N N . THR A 1 90 ? -4.144 -1.765 -3.644 1.00 86.62 90 THR A N 1
ATOM 665 C CA . THR A 1 90 ? -2.896 -2.506 -3.828 1.00 86.62 90 THR A CA 1
ATOM 666 C C . THR A 1 90 ? -3.070 -3.683 -4.798 1.00 86.62 90 THR A C 1
ATOM 668 O O . THR A 1 90 ? -2.245 -3.884 -5.688 1.00 86.62 90 THR A O 1
ATOM 671 N N . THR A 1 91 ? -4.183 -4.415 -4.704 1.00 88.19 91 THR A N 1
ATOM 672 C CA . THR A 1 91 ? -4.538 -5.491 -5.651 1.00 88.19 91 THR A CA 1
ATOM 673 C C . THR A 1 91 ? -4.811 -4.962 -7.060 1.00 88.19 91 THR A C 1
ATOM 675 O O . THR A 1 91 ? -4.446 -5.597 -8.050 1.00 88.19 91 THR A O 1
ATOM 678 N N . VAL A 1 92 ? -5.435 -3.789 -7.168 1.00 88.94 92 VAL A N 1
ATOM 679 C CA . VAL A 1 92 ? -5.713 -3.139 -8.452 1.00 88.94 92 VAL A CA 1
ATOM 680 C C . VAL A 1 92 ? -4.412 -2.735 -9.150 1.00 88.94 92 VAL A C 1
ATOM 682 O O . VAL A 1 92 ? -4.238 -3.049 -10.324 1.00 88.94 92 VAL A O 1
ATOM 685 N N . ILE A 1 93 ? -3.467 -2.118 -8.431 1.00 85.62 93 ILE A N 1
ATOM 686 C CA . ILE A 1 93 ? -2.144 -1.757 -8.968 1.00 85.62 93 ILE A CA 1
ATOM 687 C C . ILE A 1 93 ? -1.427 -3.008 -9.495 1.00 85.62 93 ILE A C 1
ATOM 689 O O . ILE A 1 93 ? -1.010 -3.031 -10.651 1.00 85.62 93 ILE A O 1
ATOM 693 N N . LYS A 1 94 ? -1.374 -4.077 -8.696 1.00 83.94 94 LYS A N 1
ATOM 694 C CA . LYS A 1 94 ? -0.822 -5.375 -9.115 1.00 83.94 94 LYS A CA 1
ATOM 695 C C . LYS A 1 94 ? -1.451 -5.905 -10.405 1.00 83.94 94 LYS A C 1
ATOM 697 O O . LYS A 1 94 ? -0.755 -6.234 -11.363 1.00 83.94 94 LYS A O 1
ATOM 702 N N . SER A 1 95 ? -2.781 -5.873 -10.474 1.00 84.75 95 SER A N 1
ATOM 703 C CA . SER A 1 95 ? -3.544 -6.356 -11.631 1.00 84.75 95 SER A CA 1
ATOM 704 C C . SER A 1 95 ? -3.275 -5.550 -12.908 1.00 84.75 95 SER A C 1
ATOM 706 O O . SER A 1 95 ? -3.164 -6.131 -13.985 1.00 84.75 95 SER A O 1
ATOM 708 N N . PHE A 1 96 ? -3.140 -4.222 -12.814 1.00 81.81 96 PHE A N 1
ATOM 709 C CA . PHE A 1 96 ? -2.843 -3.369 -13.974 1.00 81.81 96 PHE A CA 1
ATOM 710 C C . PHE A 1 96 ? -1.398 -3.511 -14.469 1.00 81.81 96 PHE A C 1
ATOM 712 O O . PHE A 1 96 ? -1.150 -3.447 -15.675 1.00 81.81 96 PHE A O 1
ATOM 719 N N . PHE A 1 97 ? -0.444 -3.715 -13.559 1.00 76.81 97 PHE A N 1
ATOM 720 C CA . PHE A 1 97 ? 0.983 -3.788 -13.884 1.00 76.81 97 PHE A CA 1
ATOM 721 C C . PHE A 1 97 ? 1.534 -5.214 -13.955 1.00 76.81 97 PHE A C 1
ATOM 723 O O . PHE A 1 97 ? 2.733 -5.383 -14.183 1.00 76.81 97 PHE A O 1
ATOM 730 N N . GLY A 1 98 ? 0.671 -6.231 -13.877 1.00 68.81 98 GLY A N 1
ATOM 731 C CA . GLY A 1 98 ? 1.034 -7.640 -14.053 1.00 68.81 98 GLY A CA 1
ATOM 732 C C . GLY A 1 98 ? 2.110 -8.117 -13.076 1.00 68.81 98 GLY A C 1
ATOM 733 O O . GLY A 1 98 ? 2.981 -8.882 -13.488 1.00 68.81 98 GLY A O 1
ATOM 734 N N . VAL A 1 99 ? 2.063 -7.613 -11.841 1.00 62.12 99 VAL A N 1
ATOM 735 C CA . VAL A 1 99 ? 2.968 -7.940 -10.725 1.00 62.12 99 VAL A CA 1
ATOM 736 C C . VAL A 1 99 ? 2.222 -8.640 -9.601 1.00 62.12 99 VAL A C 1
ATOM 738 O O . VAL A 1 99 ? 1.055 -8.267 -9.351 1.00 62.12 99 VAL A O 1
#

Secondary structure (DSSP, 8-state):
--HHHHHHHHHHHHHHHH-----HHHHHHHHHHHHHHHHHHHHHHHHHHHHHHHHHHHHHHHHHHHTT-TTHHHHHHHHHHHHHHHHHHHHHHHHHHT-

Organism: NCBI:txid2842200

pLDDT: mean 84.11, std 10.1, range [56.28, 94.25]

Radius of gyration: 28.73 Å; chains: 1; bounding box: 72×18×74 Å